Protein AF-A0A9X2S3X9-F1 (afdb_monomer)

Solvent-accessible surface area (backbone atoms only — not comparable to full-atom values): 3944 Å² total; per-residue (Å²): 134,93,76,79,44,89,50,70,67,41,45,61,74,51,44,88,64,44,59,68,74,57,52,52,51,48,51,49,54,50,50,56,40,45,75,73,71,49,59,83,88,34,70,69,47,56,48,51,32,52,48,51,46,52,50,35,53,52,53,50,53,59,60,73,75,107

Sequence (66 aa):
MNISINSMEDLFKYSYLLPHVVLVDIDKRIGDWLVSGGNIEDGYIKQQFRYAEKVIKEVQKCIKKR

Foldseek 3Di:
DDQAFDAPVSCVVCVVLADPVLNVVLVVQVVVQVVVVHDCNDPSVVVSRVVRVVRSVVSVVVVVVD

Nearest PDB structures (foldseek):
  1ktm-assembly1_A  TM=3.844E-01  e=6.684E+00  Gallus gallus

Structure (mmCIF, N/CA/C/O backbone):
data_AF-A0A9X2S3X9-F1
#
_entry.id   AF-A0A9X2S3X9-F1
#
loop_
_atom_site.group_PDB
_atom_site.id
_atom_site.type_symbol
_atom_site.label_atom_id
_atom_site.label_alt_id
_atom_site.label_comp_id
_atom_site.label_asym_id
_atom_site.label_entity_id
_atom_site.label_seq_id
_atom_site.pdbx_PDB_ins_code
_atom_site.Cartn_x
_atom_site.Cartn_y
_atom_site.Cartn_z
_atom_site.occupancy
_atom_site.B_iso_or_equiv
_atom_site.auth_seq_id
_atom_site.auth_comp_id
_atom_site.auth_asym_id
_atom_site.auth_atom_id
_atom_site.pdbx_PDB_model_num
ATOM 1 N N . MET A 1 1 ? -2.303 -2.628 18.456 1.00 63.72 1 MET A N 1
ATOM 2 C CA . MET A 1 1 ? -1.271 -3.394 17.738 1.00 63.72 1 MET A CA 1
ATOM 3 C C . MET A 1 1 ? -0.493 -2.406 16.902 1.00 63.72 1 MET A C 1
ATOM 5 O O . MET A 1 1 ? -1.125 -1.579 16.255 1.00 63.72 1 MET A O 1
ATOM 9 N N . ASN A 1 2 ? 0.834 -2.446 16.977 1.00 78.62 2 ASN A N 1
ATOM 10 C CA . ASN A 1 2 ? 1.692 -1.675 16.086 1.00 78.62 2 ASN A CA 1
ATOM 11 C C . ASN A 1 2 ? 1.960 -2.572 14.873 1.00 78.62 2 ASN A C 1
ATOM 13 O O . ASN A 1 2 ? 2.740 -3.512 14.975 1.00 78.62 2 ASN A O 1
ATOM 17 N N . ILE A 1 3 ? 1.210 -2.367 13.791 1.00 89.75 3 ILE A N 1
ATOM 18 C CA . ILE 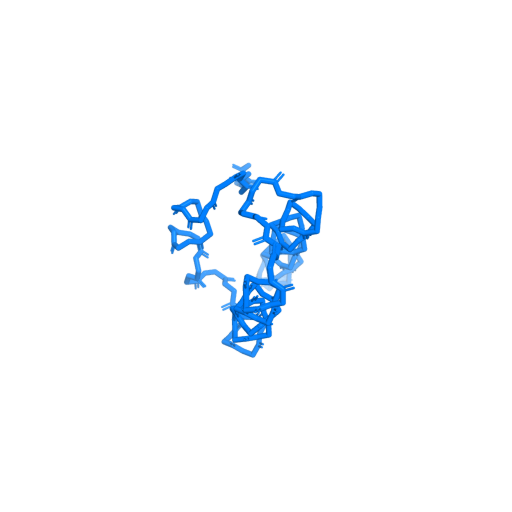A 1 3 ? 1.384 -3.114 12.541 1.00 89.75 3 ILE A CA 1
ATOM 19 C C . ILE A 1 3 ? 2.242 -2.244 11.636 1.00 89.75 3 ILE A C 1
ATOM 21 O O . ILE A 1 3 ? 1.927 -1.06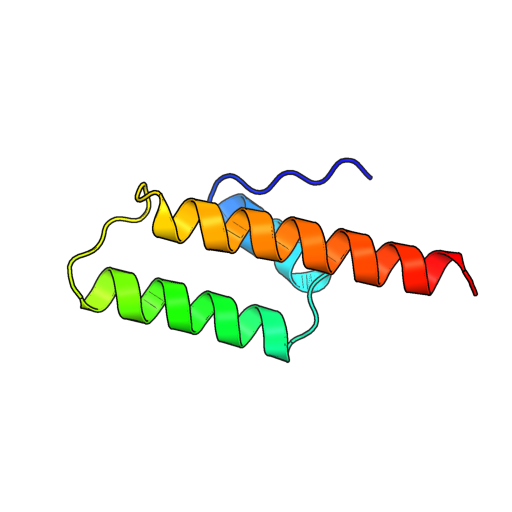8 11.460 1.00 89.75 3 ILE A O 1
ATOM 25 N N . SER A 1 4 ?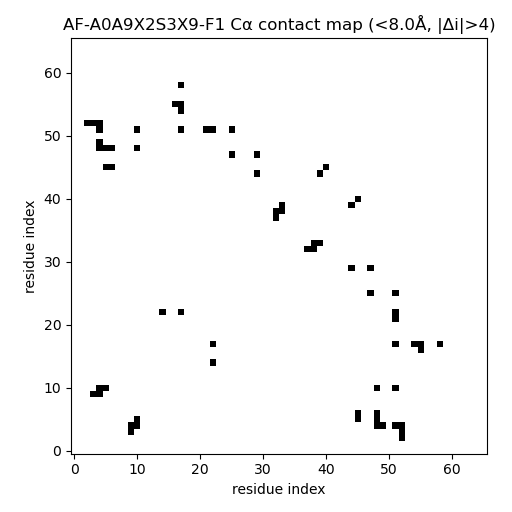 3.313 -2.826 11.106 1.00 93.75 4 SER A N 1
ATOM 26 C CA . SER A 1 4 ? 4.110 -2.230 10.044 1.00 93.75 4 SER A CA 1
ATOM 27 C C . SER A 1 4 ? 4.285 -3.259 8.931 1.00 93.75 4 SER A C 1
ATOM 29 O O . SER A 1 4 ? 4.532 -4.428 9.225 1.00 93.75 4 SER A O 1
ATOM 31 N N . ILE A 1 5 ? 4.087 -2.827 7.690 1.00 96.00 5 ILE A N 1
ATOM 32 C CA . ILE A 1 5 ? 4.171 -3.606 6.463 1.00 96.00 5 ILE A CA 1
ATOM 33 C C . ILE A 1 5 ? 5.244 -2.944 5.606 1.00 96.00 5 ILE A C 1
ATOM 35 O O . ILE A 1 5 ? 5.041 -1.847 5.090 1.00 96.00 5 ILE A O 1
ATOM 39 N N . ASN A 1 6 ? 6.397 -3.596 5.474 1.00 94.75 6 ASN A N 1
ATOM 40 C CA . ASN A 1 6 ? 7.506 -3.079 4.666 1.00 94.75 6 ASN A CA 1
ATOM 41 C C . ASN A 1 6 ? 7.920 -4.033 3.545 1.00 94.75 6 ASN A C 1
ATOM 43 O O . ASN A 1 6 ? 8.710 -3.642 2.689 1.00 94.75 6 ASN A O 1
ATOM 47 N N . SER A 1 7 ? 7.373 -5.248 3.530 1.00 96.12 7 SER A N 1
ATOM 48 C CA . SER A 1 7 ? 7.628 -6.252 2.504 1.00 96.12 7 SER A CA 1
ATOM 49 C C . SER A 1 7 ? 6.357 -7.006 2.107 1.00 96.12 7 SER A C 1
ATOM 51 O O . SER A 1 7 ? 5.300 -6.884 2.738 1.00 96.12 7 SER A O 1
ATOM 53 N N . MET A 1 8 ? 6.469 -7.825 1.059 1.00 95.31 8 MET A N 1
ATOM 54 C CA . MET A 1 8 ? 5.399 -8.738 0.654 1.00 95.31 8 MET A CA 1
ATOM 55 C C . MET A 1 8 ? 5.097 -9.771 1.740 1.00 95.31 8 MET A C 1
ATOM 57 O O . MET A 1 8 ? 3.930 -10.074 1.979 1.00 95.31 8 MET A O 1
ATOM 61 N N . GLU A 1 9 ? 6.113 -10.282 2.440 1.00 96.00 9 GLU A N 1
ATOM 62 C CA . GLU A 1 9 ? 5.914 -11.225 3.546 1.00 96.00 9 GLU A CA 1
ATOM 63 C C . GLU A 1 9 ? 5.090 -10.602 4.674 1.00 96.00 9 GLU A C 1
ATOM 65 O O . GLU A 1 9 ? 4.187 -11.255 5.202 1.00 96.00 9 GLU A O 1
ATOM 70 N N . ASP A 1 10 ? 5.343 -9.333 5.012 1.00 96.31 10 ASP A N 1
ATOM 71 C CA . ASP A 1 10 ? 4.521 -8.617 5.987 1.00 96.31 10 ASP A CA 1
ATOM 72 C C . ASP A 1 10 ? 3.075 -8.483 5.494 1.00 96.31 10 ASP A C 1
ATOM 74 O O . ASP A 1 10 ? 2.130 -8.717 6.255 1.00 96.31 10 ASP A O 1
ATOM 78 N N . LEU A 1 11 ? 2.883 -8.136 4.216 1.00 96.12 11 LEU A N 1
ATOM 79 C CA . LEU A 1 11 ? 1.551 -7.995 3.631 1.00 96.12 11 LEU A CA 1
ATOM 80 C C . LEU A 1 11 ? 0.782 -9.321 3.707 1.00 96.12 11 LEU A C 1
ATOM 82 O O . LEU A 1 11 ? -0.367 -9.336 4.153 1.00 96.12 11 LEU A O 1
ATOM 86 N N . PHE A 1 12 ? 1.418 -10.440 3.353 1.00 95.19 12 PHE A N 1
ATOM 87 C CA . PHE A 1 12 ? 0.814 -11.768 3.466 1.00 95.19 12 PHE A CA 1
ATOM 88 C C . PHE A 1 12 ? 0.510 -12.137 4.915 1.00 95.19 12 PHE A C 1
ATOM 90 O O . PHE A 1 12 ? -0.599 -12.592 5.209 1.00 95.19 12 PHE A O 1
ATOM 97 N N . LYS A 1 13 ? 1.445 -11.876 5.833 1.00 96.06 13 LYS A N 1
ATOM 98 C CA . LYS A 1 13 ? 1.279 -12.133 7.267 1.00 96.06 13 LYS A CA 1
ATOM 99 C C . LYS A 1 13 ? 0.056 -11.427 7.843 1.00 96.06 13 LYS A C 1
ATOM 101 O O . LYS A 1 13 ? -0.612 -12.011 8.689 1.00 96.06 13 LYS A O 1
ATOM 106 N N . TYR A 1 14 ? -0.246 -10.203 7.411 1.00 95.94 14 TYR A N 1
ATOM 107 C CA . TYR A 1 14 ? -1.383 -9.422 7.917 1.00 95.94 14 TYR A CA 1
ATOM 108 C C . TYR A 1 14 ? -2.608 -9.414 6.993 1.00 95.94 14 TYR A C 1
ATOM 110 O O . TYR A 1 14 ? -3.606 -8.769 7.316 1.00 95.94 14 TYR A O 1
ATOM 118 N N . SER A 1 15 ? -2.576 -10.149 5.880 1.00 95.38 15 SER A N 1
ATOM 119 C CA . SER A 1 15 ? -3.643 -10.172 4.869 1.00 95.38 15 SER A CA 1
ATOM 120 C C . SER A 1 15 ? -5.023 -10.523 5.437 1.00 95.38 15 SER A C 1
ATOM 122 O O . SER A 1 15 ? -6.024 -9.941 5.028 1.00 95.38 15 SER A O 1
ATOM 124 N N . TYR A 1 16 ? -5.082 -11.395 6.449 1.00 94.94 16 TYR A N 1
ATOM 125 C CA . TYR A 1 16 ? -6.320 -11.799 7.128 1.00 94.94 16 TYR A CA 1
ATOM 126 C C . TYR A 1 16 ? -7.028 -10.657 7.882 1.00 94.94 16 TYR A C 1
ATOM 128 O O . TYR A 1 16 ? -8.189 -10.797 8.264 1.00 94.94 16 TYR A O 1
ATOM 136 N N . LEU A 1 17 ? -6.342 -9.535 8.124 1.00 95.69 17 LEU A N 1
ATOM 137 C CA . LEU A 1 17 ? -6.911 -8.339 8.753 1.00 95.69 17 LEU A CA 1
ATOM 138 C C . LEU A 1 17 ? -7.520 -7.366 7.735 1.00 95.69 17 LEU A C 1
ATOM 140 O O . LEU A 1 17 ? -8.177 -6.400 8.134 1.00 95.69 17 LEU A O 1
ATOM 144 N N . LEU A 1 18 ? -7.286 -7.582 6.440 1.00 96.44 18 LEU A N 1
ATOM 145 C CA . LEU A 1 18 ? -7.809 -6.740 5.373 1.00 96.44 18 LEU A CA 1
ATOM 146 C C . LEU A 1 18 ? -9.173 -7.253 4.894 1.00 96.44 18 LEU A C 1
ATOM 148 O O . LEU A 1 18 ? -9.371 -8.460 4.747 1.00 96.44 18 LEU A O 1
ATOM 152 N N . PRO A 1 19 ? -10.117 -6.352 4.565 1.00 96.94 19 PRO A N 1
ATOM 153 C CA . PRO A 1 19 ? -11.282 -6.728 3.779 1.00 96.94 19 PRO A CA 1
ATOM 154 C C . PRO A 1 19 ? -10.845 -7.355 2.451 1.00 96.94 19 PRO A C 1
ATOM 156 O O . PRO A 1 19 ? -9.951 -6.830 1.786 1.00 96.94 19 PRO A O 1
ATOM 159 N N . HIS A 1 20 ? -11.511 -8.431 2.028 1.00 96.75 20 HIS A N 1
ATOM 160 C CA . HIS A 1 20 ? -11.137 -9.179 0.821 1.00 96.75 20 HIS A CA 1
ATOM 161 C C . HIS A 1 20 ? -11.002 -8.285 -0.423 1.00 96.75 20 HIS A C 1
ATOM 163 O O . HIS A 1 20 ? -10.023 -8.381 -1.154 1.00 96.75 20 HIS A O 1
ATOM 169 N N . VAL A 1 21 ? -11.940 -7.350 -0.613 1.00 97.69 21 VAL A N 1
ATOM 170 C CA . VAL A 1 21 ? -11.915 -6.398 -1.737 1.00 97.69 21 VAL A CA 1
ATOM 171 C C . VAL A 1 21 ? -10.672 -5.504 -1.744 1.00 97.69 21 VAL A C 1
ATOM 173 O O . VAL A 1 21 ? -10.160 -5.189 -2.811 1.00 97.69 21 VAL A O 1
ATOM 176 N N . VAL A 1 22 ? -10.160 -5.130 -0.567 1.00 98.12 22 VAL A N 1
ATOM 177 C CA . VAL A 1 22 ? -8.950 -4.307 -0.436 1.00 98.12 22 VAL A CA 1
ATOM 178 C C . VAL A 1 22 ? -7.710 -5.138 -0.740 1.00 98.12 22 VAL A C 1
ATOM 180 O O . VAL A 1 22 ? -6.830 -4.674 -1.456 1.00 98.12 22 VAL A O 1
ATOM 183 N N . LEU A 1 23 ? -7.646 -6.372 -0.231 1.00 97.94 23 LEU A N 1
ATOM 184 C CA . LEU A 1 23 ? -6.527 -7.273 -0.504 1.00 97.94 23 LEU A CA 1
ATOM 185 C C . LEU A 1 23 ? -6.384 -7.547 -2.010 1.00 97.94 23 LEU A C 1
ATOM 187 O O . LEU A 1 23 ? -5.282 -7.459 -2.537 1.00 97.94 23 LEU A O 1
ATOM 191 N N . VAL A 1 24 ? -7.497 -7.809 -2.702 1.00 98.00 24 VAL A N 1
ATOM 192 C CA . VAL A 1 24 ? -7.509 -8.048 -4.155 1.00 98.00 24 VAL A CA 1
ATOM 193 C C . VAL A 1 24 ? -7.108 -6.802 -4.951 1.00 98.00 24 VAL A C 1
ATOM 195 O O . VAL A 1 24 ? -6.422 -6.928 -5.961 1.00 98.00 24 VAL A O 1
ATOM 198 N N . ASP A 1 25 ? -7.522 -5.600 -4.535 1.00 98.44 25 ASP A N 1
ATOM 199 C CA . ASP A 1 25 ? -7.100 -4.353 -5.196 1.00 98.44 25 ASP A CA 1
ATOM 200 C C . ASP A 1 25 ? -5.586 -4.136 -5.067 1.00 98.44 25 ASP A C 1
ATOM 202 O O . ASP A 1 25 ? -4.919 -3.842 -6.058 1.00 98.44 25 ASP A O 1
ATOM 206 N N . ILE A 1 26 ? -5.033 -4.348 -3.870 1.00 98.19 26 ILE A N 1
ATOM 207 C CA . ILE A 1 26 ? -3.591 -4.236 -3.624 1.00 98.19 26 ILE A CA 1
ATOM 208 C C . ILE A 1 26 ? -2.814 -5.258 -4.457 1.00 98.19 26 ILE A C 1
ATOM 210 O O . ILE A 1 26 ? -1.847 -4.887 -5.119 1.00 98.19 26 ILE A O 1
ATOM 214 N N . ASP A 1 27 ? -3.250 -6.519 -4.456 1.00 97.44 27 ASP A N 1
ATOM 215 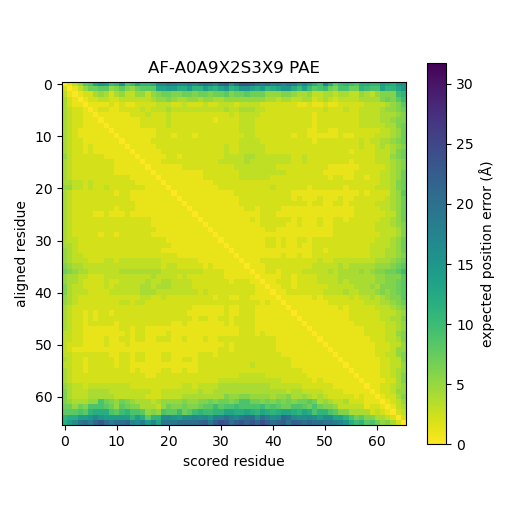C CA . ASP A 1 27 ? -2.620 -7.596 -5.224 1.00 97.44 27 ASP A CA 1
ATOM 216 C C . ASP A 1 27 ? -2.581 -7.271 -6.726 1.00 97.44 27 ASP A C 1
ATOM 218 O O . ASP A 1 27 ? -1.519 -7.321 -7.347 1.00 97.44 27 ASP A O 1
ATOM 222 N N . LYS A 1 28 ? -3.703 -6.802 -7.289 1.00 98.31 28 LYS A N 1
ATOM 223 C CA . LYS A 1 28 ? -3.774 -6.364 -8.691 1.00 98.31 28 LYS A CA 1
ATOM 224 C C . LYS A 1 28 ? -2.842 -5.198 -8.989 1.00 98.31 28 LYS A C 1
ATOM 226 O O . LYS A 1 28 ? -2.111 -5.254 -9.966 1.00 98.31 28 LYS A O 1
ATOM 231 N N . ARG A 1 29 ? -2.818 -4.164 -8.144 1.00 98.31 29 ARG A N 1
ATOM 232 C CA . ARG A 1 29 ? -1.935 -2.998 -8.330 1.00 98.31 29 ARG A CA 1
ATOM 233 C C . ARG A 1 29 ? -0.462 -3.382 -8.328 1.00 98.31 29 ARG A C 1
ATOM 235 O O . ARG A 1 29 ? 0.306 -2.862 -9.132 1.00 98.31 29 ARG A O 1
ATOM 242 N N . ILE A 1 30 ? -0.070 -4.270 -7.417 1.00 98.06 30 ILE A N 1
ATOM 243 C CA . ILE A 1 30 ? 1.295 -4.795 -7.355 1.00 98.06 30 ILE A CA 1
ATOM 244 C C . ILE A 1 30 ? 1.589 -5.605 -8.621 1.00 98.06 30 ILE A C 1
ATOM 246 O O . ILE A 1 30 ? 2.602 -5.355 -9.269 1.00 98.06 30 ILE A O 1
ATOM 250 N N . GLY A 1 31 ? 0.690 -6.512 -9.013 1.00 97.81 31 GLY A N 1
ATOM 251 C CA . GLY A 1 31 ? 0.821 -7.308 -10.234 1.00 97.81 31 GLY A CA 1
ATOM 252 C C . GLY A 1 31 ? 0.966 -6.453 -11.494 1.00 97.81 31 GLY A C 1
ATOM 253 O O . GLY A 1 31 ? 1.923 -6.632 -12.245 1.00 97.81 31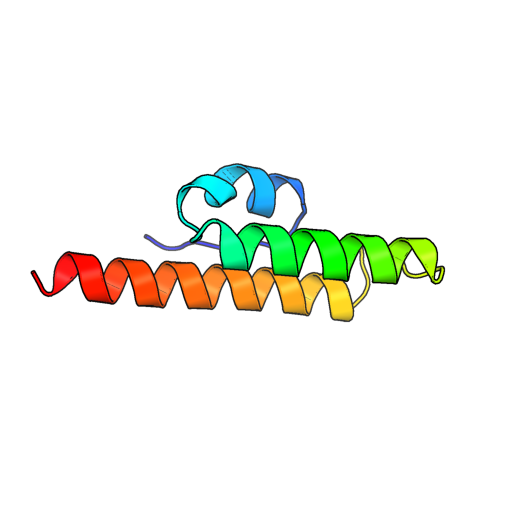 GLY A O 1
ATOM 254 N N . ASP A 1 32 ? 0.079 -5.477 -11.686 1.00 98.38 32 ASP A N 1
ATOM 255 C CA . ASP A 1 32 ? 0.094 -4.552 -12.822 1.00 98.38 32 ASP A CA 1
ATOM 256 C C . ASP A 1 32 ? 1.405 -3.755 -12.877 1.00 98.38 32 ASP A C 1
ATOM 258 O O . ASP A 1 32 ? 2.000 -3.593 -13.944 1.00 98.38 32 ASP A O 1
ATOM 262 N N . TRP A 1 33 ? 1.900 -3.300 -11.72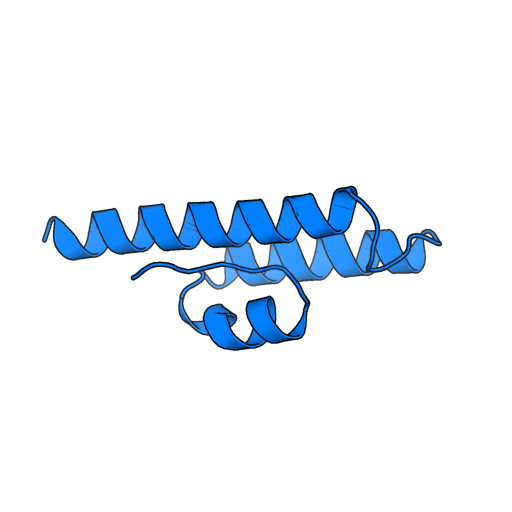0 1.00 98.31 33 TRP A N 1
ATOM 263 C CA . TRP A 1 33 ? 3.170 -2.582 -11.635 1.00 98.31 33 TRP A CA 1
ATOM 264 C C . TRP A 1 33 ? 4.350 -3.455 -12.062 1.00 98.31 33 TRP A C 1
ATOM 266 O O . TRP A 1 33 ? 5.155 -3.041 -12.898 1.00 98.31 33 TRP A O 1
ATOM 276 N N . LEU A 1 34 ? 4.430 -4.681 -11.547 1.00 97.88 34 LEU A N 1
ATOM 277 C CA . LEU A 1 34 ? 5.504 -5.615 -11.888 1.00 97.88 34 LEU A CA 1
ATOM 278 C C . LEU A 1 34 ? 5.460 -6.014 -13.371 1.00 97.88 34 LEU A C 1
ATOM 280 O O . LEU A 1 34 ? 6.495 -6.022 -14.035 1.00 97.88 34 LEU A O 1
ATOM 284 N N . VAL A 1 35 ? 4.269 -6.269 -13.926 1.00 98.12 35 VAL A N 1
ATOM 285 C CA . VAL A 1 35 ? 4.089 -6.567 -15.360 1.00 98.12 35 VAL A CA 1
ATOM 286 C C . VAL A 1 35 ? 4.494 -5.379 -16.239 1.00 98.12 35 VAL A C 1
ATOM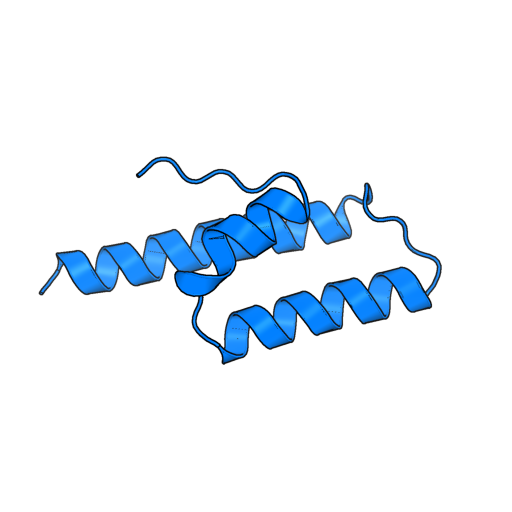 288 O O . VAL A 1 35 ? 5.019 -5.580 -17.332 1.00 98.12 35 VAL A O 1
ATOM 291 N N . SER A 1 36 ? 4.324 -4.144 -15.758 1.00 97.75 36 SER A N 1
ATOM 292 C CA . SER A 1 36 ? 4.769 -2.935 -16.468 1.00 97.75 36 SER A CA 1
ATOM 293 C C . SER A 1 36 ? 6.290 -2.698 -16.443 1.00 97.75 36 SER A C 1
ATOM 295 O O . SER A 1 36 ? 6.765 -1.729 -17.034 1.00 97.75 36 SER A O 1
ATOM 297 N N . GLY A 1 37 ? 7.061 -3.580 -15.794 1.00 97.81 37 GLY A N 1
ATOM 298 C CA . GLY A 1 37 ? 8.516 -3.466 -15.642 1.00 97.81 37 GLY A CA 1
ATOM 299 C C . GLY A 1 37 ? 8.966 -2.793 -14.342 1.00 97.81 37 GLY A C 1
ATOM 300 O O . GLY A 1 37 ? 10.149 -2.491 -14.192 1.00 97.81 37 GLY A O 1
ATOM 301 N N . GLY A 1 38 ? 8.043 -2.549 -13.409 1.00 97.25 38 GLY A N 1
ATOM 302 C CA . GLY A 1 38 ? 8.343 -2.024 -12.082 1.00 97.25 38 GLY A CA 1
ATOM 303 C C . GLY A 1 38 ? 9.028 -3.046 -11.168 1.00 97.25 38 GLY A C 1
ATOM 304 O O . GLY A 1 38 ? 8.998 -4.254 -11.408 1.00 97.25 38 GLY A O 1
ATOM 305 N N . ASN A 1 39 ? 9.640 -2.562 -10.089 1.00 96.75 39 ASN A N 1
ATOM 306 C CA . ASN A 1 39 ? 10.340 -3.367 -9.093 1.00 96.75 39 ASN A CA 1
ATOM 307 C C . ASN A 1 39 ? 9.578 -3.412 -7.756 1.00 96.75 39 ASN A C 1
ATOM 309 O O . ASN A 1 39 ? 8.871 -2.472 -7.391 1.00 96.75 39 ASN A O 1
ATOM 313 N N . ILE A 1 40 ? 9.759 -4.491 -6.989 1.00 94.44 40 ILE A N 1
ATOM 314 C CA . ILE A 1 40 ? 9.145 -4.643 -5.664 1.00 94.44 40 ILE A CA 1
ATOM 315 C C . ILE A 1 40 ? 9.615 -3.581 -4.656 1.00 94.44 40 ILE A C 1
ATOM 317 O O . ILE A 1 40 ? 8.872 -3.194 -3.757 1.00 94.44 40 ILE A O 1
ATOM 321 N N . GLU A 1 41 ? 10.823 -3.053 -4.840 1.00 95.38 41 GLU A N 1
ATOM 322 C CA . GLU A 1 41 ? 11.408 -2.026 -3.978 1.00 95.38 41 GLU A CA 1
ATOM 323 C C . GLU A 1 41 ? 10.943 -0.604 -4.300 1.00 95.38 41 GLU A C 1
ATOM 325 O O . GLU A 1 41 ? 11.285 0.346 -3.575 1.00 95.38 41 GLU A O 1
ATOM 330 N N . ASP A 1 42 ? 10.148 -0.447 -5.360 1.00 97.44 42 ASP A N 1
ATOM 331 C CA . ASP A 1 42 ? 9.697 0.853 -5.818 1.00 97.44 42 ASP A CA 1
ATOM 332 C C . ASP A 1 42 ? 8.833 1.555 -4.774 1.00 97.44 42 ASP A C 1
ATOM 334 O O . ASP A 1 42 ? 8.044 0.969 -4.022 1.00 97.44 42 ASP A O 1
ATOM 338 N N . GLY A 1 43 ? 8.923 2.885 -4.781 1.00 97.88 43 GLY A N 1
ATOM 339 C CA . GLY A 1 43 ? 8.105 3.731 -3.920 1.00 97.88 43 GLY A CA 1
ATOM 340 C C . GLY A 1 43 ? 6.602 3.499 -4.107 1.00 97.88 43 GLY A C 1
ATOM 341 O O . GLY A 1 43 ? 5.841 3.722 -3.166 1.00 97.88 43 GLY A O 1
ATOM 342 N N . TYR A 1 44 ? 6.165 3.040 -5.284 1.00 97.88 44 TYR A N 1
ATOM 343 C CA . TYR A 1 44 ? 4.775 2.663 -5.546 1.00 97.88 44 TYR A CA 1
ATOM 344 C C . TYR A 1 44 ? 4.321 1.464 -4.703 1.00 97.88 44 TYR A C 1
ATOM 346 O O . TYR A 1 44 ? 3.266 1.521 -4.074 1.00 97.88 44 TYR A O 1
ATOM 354 N N . ILE A 1 45 ? 5.140 0.418 -4.599 1.00 97.88 45 ILE A N 1
ATOM 355 C CA . ILE A 1 45 ? 4.830 -0.773 -3.797 1.00 97.88 45 ILE A CA 1
ATOM 356 C C . ILE A 1 45 ? 4.786 -0.416 -2.310 1.00 97.88 45 ILE A C 1
ATOM 358 O O . ILE A 1 45 ? 3.825 -0.731 -1.608 1.00 97.88 45 ILE A O 1
ATOM 362 N N . LYS A 1 46 ? 5.752 0.388 -1.850 1.00 97.38 46 LYS A N 1
ATOM 363 C CA . LYS A 1 46 ? 5.769 0.917 -0.475 1.00 97.38 46 LYS A CA 1
ATOM 364 C C . LYS A 1 46 ? 4.524 1.754 -0.152 1.00 97.38 46 LYS A C 1
ATOM 366 O O . LYS A 1 46 ? 4.107 1.815 1.005 1.00 97.38 46 LYS A O 1
ATOM 371 N N . GLN A 1 47 ? 3.909 2.404 -1.144 1.00 98.12 47 GLN A N 1
ATOM 372 C CA . GLN A 1 47 ? 2.619 3.080 -0.958 1.00 98.12 47 GLN A CA 1
ATOM 373 C C . GLN A 1 47 ? 1.474 2.086 -0.736 1.00 98.12 47 GLN A C 1
ATOM 375 O O . GLN A 1 47 ? 0.638 2.344 0.131 1.00 98.12 47 GLN A O 1
ATOM 380 N N . GLN A 1 48 ? 1.455 0.952 -1.446 1.00 98.38 48 GLN A N 1
ATOM 381 C CA . GLN A 1 48 ? 0.441 -0.092 -1.248 1.00 98.38 48 GLN A CA 1
ATOM 382 C C . GLN A 1 48 ? 0.512 -0.694 0.160 1.00 98.38 48 GLN A C 1
ATOM 384 O O . GLN A 1 48 ? -0.516 -0.881 0.811 1.00 98.38 48 GLN A O 1
ATOM 389 N N . PHE A 1 49 ? 1.721 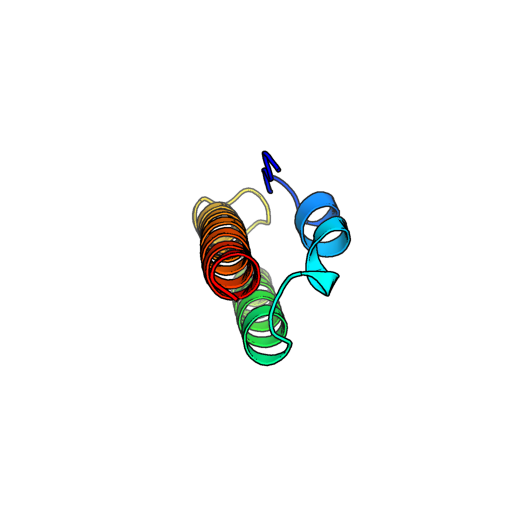-0.892 0.689 1.00 97.94 49 PHE A N 1
ATOM 390 C CA . PHE A 1 49 ? 1.908 -1.366 2.061 1.00 97.94 49 PHE A CA 1
ATOM 391 C C . PHE A 1 49 ? 1.366 -0.387 3.111 1.00 97.94 49 PHE A C 1
ATOM 393 O O . PHE A 1 49 ? 0.579 -0.772 3.976 1.00 97.94 49 PHE A O 1
ATOM 400 N N . ARG A 1 50 ? 1.686 0.909 2.990 1.00 97.69 50 ARG A N 1
ATOM 401 C CA . ARG A 1 50 ? 1.133 1.949 3.881 1.00 97.69 50 ARG A CA 1
ATOM 402 C C . ARG A 1 50 ? -0.388 2.049 3.789 1.00 97.69 50 ARG A C 1
ATOM 404 O O . ARG A 1 50 ? -1.062 2.342 4.779 1.00 97.69 50 ARG A O 1
ATOM 411 N N . TYR A 1 51 ? -0.946 1.827 2.601 1.00 97.94 51 TYR A N 1
ATOM 412 C CA . TYR A 1 51 ? -2.391 1.785 2.424 1.00 97.94 51 TYR A CA 1
ATOM 413 C C . TYR A 1 51 ? -3.014 0.608 3.192 1.00 97.94 51 TYR A C 1
ATOM 415 O O . TYR A 1 51 ? -3.957 0.830 3.956 1.00 97.94 51 TYR A O 1
ATOM 423 N N . ALA A 1 52 ? -2.442 -0.597 3.088 1.00 97.88 52 ALA A N 1
ATOM 424 C CA . ALA A 1 52 ? -2.871 -1.758 3.868 1.00 97.88 52 ALA A CA 1
ATOM 425 C C . ALA A 1 52 ? -2.843 -1.485 5.383 1.00 97.88 52 ALA A C 1
ATOM 427 O O . ALA A 1 52 ? -3.845 -1.703 6.067 1.00 97.88 52 ALA A O 1
ATOM 428 N N . GLU A 1 53 ? -1.742 -0.935 5.908 1.00 97.19 53 GLU A N 1
ATOM 429 C CA . GLU A 1 53 ? -1.622 -0.566 7.328 1.00 97.19 53 GLU A CA 1
ATOM 430 C C . GLU A 1 53 ? -2.755 0.370 7.774 1.00 97.19 53 GLU A C 1
ATOM 432 O O . GLU A 1 53 ? -3.387 0.164 8.818 1.00 97.19 53 GLU A O 1
ATOM 437 N N . LYS A 1 54 ? -3.036 1.404 6.968 1.00 96.62 54 LYS A N 1
ATOM 438 C CA . LYS A 1 54 ? -4.084 2.385 7.257 1.00 96.62 54 LYS A CA 1
ATOM 439 C C . LYS A 1 54 ? -5.459 1.726 7.294 1.00 96.62 54 LYS A C 1
ATOM 441 O O . LYS A 1 54 ? -6.218 1.989 8.226 1.00 96.62 54 LYS A O 1
ATOM 446 N N . VAL A 1 55 ? -5.774 0.863 6.329 1.00 96.69 55 VAL A N 1
ATOM 447 C CA . VAL A 1 55 ? -7.060 0.152 6.291 1.00 96.69 55 VAL A CA 1
ATOM 448 C C . VAL A 1 55 ? -7.221 -0.741 7.517 1.00 96.69 55 VAL A C 1
ATOM 450 O O . VAL A 1 55 ? -8.249 -0.654 8.187 1.00 96.69 55 VAL A O 1
ATOM 453 N N . ILE A 1 56 ? -6.204 -1.532 7.873 1.00 95.75 56 ILE A N 1
ATOM 454 C CA . ILE A 1 56 ? -6.254 -2.392 9.065 1.00 95.75 56 ILE A CA 1
ATOM 455 C C . ILE A 1 56 ? -6.516 -1.555 10.322 1.00 95.75 56 ILE A C 1
ATOM 457 O O . ILE A 1 56 ? -7.358 -1.910 11.150 1.00 95.75 56 ILE A O 1
ATOM 461 N N . LYS A 1 57 ? -5.836 -0.411 10.459 1.00 94.88 57 LYS A N 1
ATOM 462 C CA . LYS A 1 57 ? -6.030 0.497 11.595 1.00 94.88 57 LYS A CA 1
ATOM 463 C C . LYS A 1 57 ? -7.468 1.013 11.678 1.00 94.88 57 LYS A C 1
ATOM 465 O O . LYS A 1 57 ? -8.025 1.057 12.775 1.00 94.88 57 LYS A O 1
ATOM 470 N N . GLU A 1 58 ? -8.075 1.391 10.556 1.00 94.25 58 GLU A N 1
ATOM 471 C CA . GLU A 1 58 ? -9.467 1.858 10.529 1.00 94.25 58 GLU A CA 1
ATOM 472 C C . GLU A 1 58 ? -10.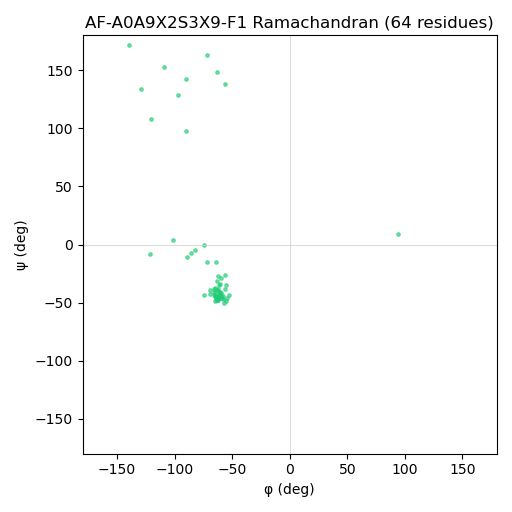467 0.731 10.819 1.00 94.25 58 GLU A C 1
ATOM 474 O O . GLU A 1 58 ? -11.362 0.911 11.646 1.00 94.25 58 GLU A O 1
ATOM 479 N N . VAL A 1 59 ? -10.273 -0.464 10.251 1.00 92.25 59 VAL A N 1
ATOM 480 C CA . VAL A 1 59 ? -11.106 -1.643 10.549 1.00 92.25 59 VAL A CA 1
ATOM 481 C C . VAL A 1 59 ? -11.061 -1.978 12.043 1.00 92.25 59 VAL A C 1
ATOM 483 O O . VAL A 1 59 ? -12.102 -2.146 12.679 1.00 92.25 59 VAL A O 1
ATOM 486 N N . GLN A 1 60 ? -9.870 -1.992 12.647 1.00 89.75 60 GLN A N 1
ATOM 487 C CA . GLN A 1 60 ? -9.713 -2.254 14.080 1.00 89.75 60 GLN A CA 1
ATOM 488 C C . GLN A 1 60 ? -10.355 -1.175 14.958 1.00 89.75 60 GLN A C 1
ATOM 490 O O . GLN A 1 60 ? -10.923 -1.503 16.001 1.00 89.75 60 GLN A O 1
ATOM 495 N N . LYS A 1 61 ? -10.285 0.105 14.568 1.00 90.06 61 LYS A N 1
ATOM 496 C CA . LYS A 1 61 ? -10.997 1.182 15.278 1.00 90.06 61 LYS A CA 1
ATOM 497 C C . LYS A 1 61 ? -12.506 0.956 15.258 1.00 90.06 61 LYS A C 1
ATOM 499 O O . LYS A 1 61 ? -13.148 1.179 16.279 1.00 90.06 61 LYS A O 1
ATOM 504 N N . CYS A 1 62 ? -13.064 0.514 14.132 1.00 85.00 62 CYS A N 1
ATOM 505 C CA . CYS A 1 62 ? -14.489 0.206 14.023 1.00 85.00 62 CYS A CA 1
ATOM 506 C C . CYS A 1 62 ? -14.894 -0.984 14.903 1.00 85.00 62 CYS A C 1
ATOM 508 O O . CYS A 1 62 ? -15.925 -0.911 15.564 1.00 85.00 62 CYS A O 1
ATOM 510 N N . ILE A 1 63 ? -14.073 -2.040 14.963 1.00 84.19 63 ILE A N 1
ATOM 511 C CA . ILE A 1 63 ? -14.336 -3.213 15.815 1.00 84.19 63 ILE A CA 1
ATOM 512 C C . ILE A 1 63 ? -14.302 -2.835 17.300 1.00 84.19 63 ILE A C 1
ATOM 514 O O . ILE A 1 63 ? -15.190 -3.227 18.040 1.00 84.19 63 ILE A O 1
ATOM 518 N N . LYS A 1 64 ? -13.317 -2.040 17.734 1.00 79.00 64 LYS A N 1
ATOM 519 C CA . LYS A 1 64 ? -13.154 -1.638 19.146 1.00 79.00 64 LYS A CA 1
ATOM 520 C C . LYS A 1 64 ? -14.187 -0.631 19.658 1.00 79.00 64 LYS A C 1
ATOM 522 O O . LYS A 1 64 ? -14.226 -0.376 20.855 1.00 79.00 64 LYS A O 1
ATOM 527 N N . LYS A 1 65 ? -14.932 0.020 18.762 1.00 65.50 65 LYS A N 1
ATOM 528 C CA . LYS A 1 65 ? -16.013 0.953 19.118 1.00 65.50 65 LYS A CA 1
ATOM 529 C C . LYS A 1 65 ? -17.353 0.246 19.365 1.00 65.50 65 LYS A C 1
ATOM 531 O O . LYS A 1 65 ? -18.301 0.922 19.753 1.00 65.50 65 LYS A O 1
ATOM 536 N N . ARG A 1 66 ? -17.437 -1.058 19.094 1.00 52.59 66 ARG A N 1
ATOM 537 C CA . ARG A 1 66 ? -18.558 -1.929 19.464 1.00 52.59 66 ARG A CA 1
ATOM 538 C C . ARG A 1 66 ? -18.232 -2.661 20.755 1.00 52.59 66 ARG A C 1
ATOM 540 O O . ARG A 1 66 ? -19.200 -2.924 21.493 1.00 52.59 66 ARG A O 1
#

pLDDT: mean 93.94, std 8.43, range [52.59, 98.44]

InterPro domains:
  IPR049242 Domain of unknown function DUF6877 [PF21793] (5-57)

Radius of gyration: 12.39 Å; Cα contacts (8 Å, |Δi|>4): 35; chains: 1; bounding box: 30×16×36 Å

Secondary structure (DSSP, 8-state):
------SHHHHHHHGGGS-HHHHHHHHHHHHHHHHTT--TTSHHHHHHHHHHHHHHHHHHHHHHT-

Organism: NCBI:txid1347392

Mean predicted aligned error: 3.08 Å